Protein AF-Q3J731-F1 (afdb_monomer_lite)

Organism: Nitrosococcus oceani (strain ATCC 19707 / BCRC 17464 / JCM 30415 / NCIMB 11848 / C-107) (NCBI:txid323261)

Structure (mmCIF, N/CA/C/O backbone):
data_AF-Q3J731-F1
#
_entry.id   AF-Q3J731-F1
#
loop_
_atom_site.group_PDB
_atom_site.id
_atom_site.type_symbol
_atom_site.label_atom_id
_atom_site.label_alt_id
_atom_site.label_comp_id
_atom_site.label_asym_id
_atom_site.label_entity_id
_atom_site.label_seq_id
_atom_site.pdbx_PDB_ins_code
_atom_site.Cartn_x
_atom_site.Cartn_y
_atom_site.Cartn_z
_atom_site.occupancy
_atom_site.B_iso_or_equiv
_atom_site.auth_seq_id
_atom_site.auth_comp_id
_atom_site.auth_asym_id
_atom_site.auth_atom_id
_atom_site.pdbx_PDB_model_num
ATOM 1 N N . MET A 1 1 ? 30.375 -24.432 -53.463 1.00 51.44 1 MET A N 1
ATOM 2 C CA . MET A 1 1 ? 30.996 -23.115 -53.212 1.00 51.44 1 MET A CA 1
ATOM 3 C C . MET A 1 1 ? 29.870 -22.091 -53.081 1.00 51.44 1 MET A C 1
ATOM 5 O O . MET A 1 1 ? 29.315 -21.698 -54.084 1.00 51.44 1 MET A O 1
ATOM 9 N N . GLY A 1 2 ? 29.325 -21.724 -51.926 1.00 61.34 2 GLY A N 1
ATOM 10 C CA . GLY A 1 2 ? 29.687 -21.977 -50.536 1.00 61.34 2 GLY A CA 1
ATOM 11 C C . GLY A 1 2 ? 29.276 -20.769 -49.685 1.00 61.34 2 GLY A C 1
ATOM 12 O O . GLY A 1 2 ? 30.145 -20.020 -49.287 1.00 61.34 2 GLY A O 1
ATOM 13 N N . LYS A 1 3 ? 27.958 -20.597 -49.476 1.00 60.91 3 LYS A N 1
ATOM 14 C CA . LYS A 1 3 ? 27.265 -19.828 -48.415 1.00 60.91 3 LYS A CA 1
ATOM 15 C C . LYS A 1 3 ? 27.820 -18.444 -48.026 1.00 60.91 3 LYS A C 1
ATOM 17 O O . LYS A 1 3 ? 28.743 -18.376 -47.234 1.00 60.91 3 LYS A O 1
ATOM 22 N N . VAL A 1 4 ? 27.111 -17.369 -48.385 1.00 60.53 4 VAL A N 1
ATOM 23 C CA . VAL A 1 4 ? 27.102 -16.106 -47.606 1.00 60.53 4 VAL A CA 1
ATOM 24 C C . VAL A 1 4 ? 25.831 -15.284 -47.892 1.00 60.53 4 VAL A C 1
ATOM 26 O O . VAL A 1 4 ? 25.883 -14.162 -48.372 1.00 60.53 4 VAL A O 1
ATOM 29 N N . VAL A 1 5 ? 24.648 -15.841 -47.603 1.00 60.38 5 VAL A N 1
ATOM 30 C CA . VAL A 1 5 ? 23.385 -15.066 -47.545 1.00 60.38 5 VAL A CA 1
ATOM 31 C C . VAL A 1 5 ? 22.622 -15.426 -46.265 1.00 60.38 5 VAL A C 1
ATOM 33 O O . VAL A 1 5 ? 21.486 -15.875 -46.303 1.00 60.38 5 VAL A O 1
ATOM 36 N N . CYS A 1 6 ? 23.270 -15.308 -45.101 1.00 53.47 6 CYS A N 1
ATOM 37 C CA . CYS A 1 6 ? 22.627 -15.504 -43.788 1.00 53.47 6 CYS A CA 1
ATOM 38 C C . CYS A 1 6 ? 23.197 -14.572 -42.696 1.00 53.47 6 CYS A C 1
ATOM 40 O O . CYS A 1 6 ? 23.311 -14.985 -41.548 1.00 53.47 6 CYS A O 1
ATOM 42 N N . PHE A 1 7 ? 23.588 -13.327 -43.009 1.00 60.03 7 PHE A N 1
ATOM 43 C CA . PHE A 1 7 ? 24.184 -12.429 -41.995 1.00 60.03 7 PHE A CA 1
ATOM 44 C C . PHE A 1 7 ? 23.602 -11.005 -41.958 1.00 60.03 7 PHE A C 1
ATOM 46 O O . PHE A 1 7 ? 24.274 -10.047 -41.600 1.00 60.03 7 PHE A O 1
ATOM 53 N N . SER A 1 8 ? 22.332 -10.819 -42.324 1.00 57.53 8 SER A N 1
ATOM 54 C CA . SER A 1 8 ? 21.687 -9.494 -42.234 1.00 57.53 8 SER A CA 1
ATOM 55 C C . SER A 1 8 ? 20.256 -9.545 -41.703 1.00 57.53 8 SER A C 1
ATOM 57 O O . SER A 1 8 ? 19.366 -8.873 -42.205 1.00 57.53 8 SER A O 1
ATOM 59 N N . TYR A 1 9 ? 20.031 -10.328 -40.644 1.00 52.94 9 TYR A N 1
ATOM 60 C CA . TYR A 1 9 ? 18.780 -10.285 -39.869 1.00 52.94 9 TYR A CA 1
ATOM 61 C C . TYR A 1 9 ? 19.017 -10.308 -38.347 1.00 52.94 9 TYR A C 1
ATOM 63 O O . TYR A 1 9 ? 18.174 -10.763 -37.583 1.00 52.94 9 TYR A O 1
ATOM 71 N N . THR A 1 10 ? 20.191 -9.874 -37.870 1.00 59.09 10 THR A N 1
ATOM 72 C CA . THR A 1 10 ? 20.515 -9.913 -36.423 1.00 59.09 10 THR A CA 1
ATOM 73 C C . THR A 1 10 ? 21.074 -8.598 -35.865 1.00 59.09 10 THR A C 1
ATOM 75 O O . THR A 1 10 ? 21.371 -8.528 -34.673 1.00 59.09 10 THR A O 1
ATOM 78 N N . SER A 1 11 ? 21.226 -7.554 -36.689 1.00 57.22 11 SER A N 1
ATOM 79 C CA . SER A 1 11 ? 21.772 -6.261 -36.236 1.00 57.22 11 SER A CA 1
ATOM 80 C C . SER A 1 11 ? 20.693 -5.275 -35.759 1.00 57.22 11 SER A C 1
ATOM 82 O O . SER A 1 11 ? 20.964 -4.442 -34.907 1.00 57.22 11 SER A O 1
ATOM 84 N N . ARG A 1 12 ? 19.446 -5.420 -36.229 1.00 61.81 12 ARG A N 1
ATOM 85 C CA . ARG A 1 12 ? 1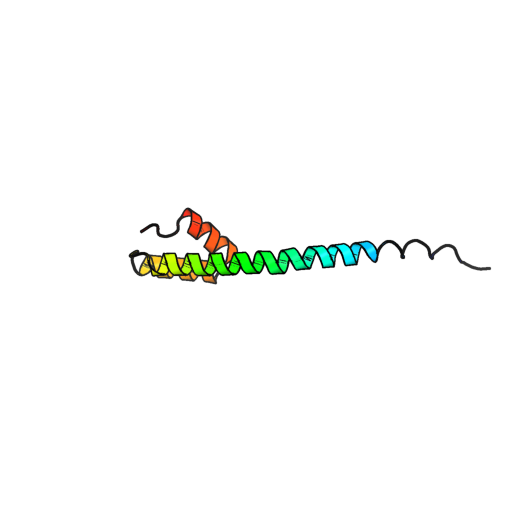8.278 -4.600 -35.844 1.00 61.81 12 ARG A CA 1
ATOM 86 C C . ARG A 1 12 ? 17.416 -5.293 -34.778 1.00 61.81 12 ARG A C 1
ATOM 88 O O . ARG A 1 12 ? 16.226 -5.525 -34.970 1.00 61.81 12 ARG A O 1
ATOM 95 N N . ARG A 1 13 ? 18.071 -5.807 -33.742 1.00 66.81 13 ARG A N 1
ATOM 96 C CA . ARG A 1 13 ? 17.387 -6.367 -32.564 1.00 66.81 13 ARG A CA 1
ATOM 97 C C . ARG A 1 13 ? 17.974 -5.791 -31.274 1.00 66.81 13 ARG A C 1
ATOM 99 O O . ARG A 1 13 ? 17.219 -5.496 -30.365 1.00 66.81 13 ARG A O 1
ATOM 106 N N . LYS A 1 14 ? 19.283 -5.494 -31.252 1.00 58.09 14 LYS A N 1
ATOM 107 C CA . LYS A 1 14 ? 19.985 -4.889 -30.100 1.00 58.09 14 LYS A CA 1
ATOM 108 C C . LYS A 1 14 ? 19.511 -3.475 -29.731 1.00 58.09 14 LYS A C 1
ATOM 110 O O . LYS A 1 14 ? 19.739 -2.997 -28.620 1.00 58.09 14 LYS A O 1
ATOM 115 N N . ASP A 1 15 ? 18.854 -2.800 -30.662 1.00 62.34 15 ASP A N 1
ATOM 116 C CA . ASP A 1 15 ? 18.193 -1.515 -30.459 1.00 62.34 15 ASP A CA 1
ATOM 117 C C . ASP A 1 15 ? 16.887 -1.651 -29.662 1.00 62.34 15 ASP A C 1
ATOM 119 O O . ASP A 1 15 ? 16.583 -0.796 -28.839 1.00 62.34 15 ASP A O 1
ATOM 123 N N . MET A 1 16 ? 16.144 -2.749 -29.814 1.00 59.69 16 MET A N 1
ATOM 124 C CA . MET A 1 16 ? 14.899 -2.957 -29.064 1.00 59.69 16 MET A CA 1
ATOM 125 C C . MET A 1 16 ? 15.172 -3.277 -27.582 1.00 59.69 16 MET A C 1
ATOM 127 O O . MET A 1 16 ? 14.442 -2.817 -26.703 1.00 59.69 16 MET A O 1
ATOM 131 N N . ASP A 1 17 ? 16.263 -3.993 -27.294 1.00 67.69 17 ASP A N 1
ATOM 132 C CA . ASP A 1 17 ? 16.664 -4.427 -25.945 1.00 67.69 17 ASP A CA 1
ATOM 133 C C . ASP A 1 17 ? 17.085 -3.244 -25.038 1.00 67.69 17 ASP A C 1
ATOM 135 O O . ASP A 1 17 ? 16.829 -3.218 -23.827 1.00 67.69 17 ASP A O 1
ATOM 139 N N . SER A 1 18 ? 17.724 -2.231 -25.634 1.00 64.69 18 SER A N 1
ATOM 140 C CA . SER A 1 18 ? 18.215 -1.023 -24.952 1.00 64.69 18 SER A CA 1
ATOM 141 C C . SER A 1 18 ? 17.105 -0.004 -24.681 1.00 64.69 18 SER A C 1
ATOM 143 O O . SER A 1 18 ? 17.114 0.655 -23.635 1.00 64.69 18 SER A O 1
ATOM 145 N N . LEU A 1 19 ? 16.102 0.061 -25.562 1.00 63.34 19 LEU A N 1
ATOM 146 C CA . LEU A 1 19 ? 14.870 0.813 -25.327 1.00 63.34 19 LEU A CA 1
ATOM 147 C C . LEU A 1 19 ? 14.076 0.210 -24.165 1.00 63.34 19 LEU A C 1
ATOM 149 O O . LEU A 1 19 ? 13.675 0.956 -23.276 1.00 63.34 19 LEU A O 1
ATOM 153 N N . PHE A 1 20 ? 13.928 -1.121 -24.114 1.00 67.19 20 PHE A N 1
ATOM 154 C CA . PHE A 1 20 ? 13.212 -1.805 -23.027 1.00 67.19 20 PHE A CA 1
ATOM 155 C C . PHE A 1 20 ? 13.896 -1.624 -21.659 1.00 67.19 20 PHE A C 1
ATOM 157 O O . PHE A 1 20 ? 13.226 -1.421 -20.647 1.00 67.19 20 PHE A O 1
ATOM 164 N N . SER A 1 21 ? 15.232 -1.620 -21.633 1.00 69.31 21 SER A N 1
ATOM 165 C CA . SER A 1 21 ? 16.016 -1.371 -20.415 1.00 69.31 21 SER A CA 1
ATOM 166 C C . SER A 1 21 ? 15.966 0.100 -19.968 1.00 69.31 21 SER A C 1
ATOM 168 O O . SER A 1 21 ? 15.878 0.374 -18.773 1.00 69.31 21 SER A O 1
ATOM 170 N N . SER A 1 22 ? 15.955 1.060 -20.904 1.00 64.94 22 SER A N 1
ATOM 171 C CA . SER A 1 22 ? 15.781 2.489 -20.577 1.00 64.94 22 SER A CA 1
ATOM 172 C C . SER A 1 22 ? 14.377 2.818 -20.073 1.00 64.94 22 SER A C 1
ATOM 174 O O . SER A 1 22 ? 14.244 3.577 -19.113 1.00 64.94 22 SER A O 1
ATOM 176 N N . VAL A 1 23 ? 13.328 2.233 -20.664 1.00 66.75 23 VAL A N 1
ATOM 177 C CA . VAL A 1 23 ? 11.961 2.415 -20.149 1.00 66.75 23 VAL A CA 1
ATOM 178 C C . VAL A 1 23 ? 11.748 1.652 -18.839 1.00 66.75 23 VAL A C 1
ATOM 180 O O . VAL A 1 23 ? 11.038 2.142 -17.976 1.00 66.75 23 VAL A O 1
ATOM 183 N N . GLY A 1 24 ? 12.402 0.510 -18.605 1.00 67.25 24 GLY A N 1
ATOM 184 C CA . GLY A 1 24 ? 12.237 -0.256 -17.360 1.00 67.25 24 GLY A CA 1
ATOM 185 C C . GLY A 1 24 ? 12.718 0.472 -16.095 1.00 67.25 24 GLY A C 1
ATOM 186 O O . GLY A 1 24 ? 12.089 0.382 -15.039 1.00 67.25 24 GLY A O 1
ATOM 187 N N . ASN A 1 25 ? 13.798 1.250 -16.198 1.00 68.31 25 ASN A N 1
ATOM 188 C CA . ASN A 1 25 ? 14.462 1.842 -15.032 1.00 68.31 25 ASN A CA 1
ATOM 189 C C . ASN A 1 25 ? 13.713 3.042 -14.430 1.00 68.31 25 ASN A C 1
ATOM 191 O O . ASN A 1 25 ? 13.668 3.198 -13.208 1.00 68.31 25 ASN A O 1
ATOM 195 N N . VAL A 1 26 ? 13.090 3.879 -15.265 1.00 66.38 26 VAL A N 1
ATOM 196 C CA . VAL A 1 26 ? 12.348 5.063 -14.790 1.00 66.38 26 VAL A CA 1
ATOM 197 C C . VAL A 1 26 ? 11.047 4.649 -14.104 1.00 66.38 26 VAL A C 1
ATOM 199 O O . VAL A 1 26 ? 10.671 5.217 -13.077 1.00 66.38 26 VAL A O 1
ATOM 202 N N . PHE A 1 27 ? 10.394 3.609 -14.625 1.00 64.12 27 PHE A N 1
ATOM 203 C CA . PHE A 1 27 ? 9.177 3.068 -14.036 1.00 64.12 27 PHE A CA 1
ATOM 204 C C . PHE A 1 27 ? 9.490 2.370 -12.708 1.00 64.12 27 PHE A C 1
ATOM 206 O O . PHE A 1 27 ? 8.800 2.627 -11.731 1.00 64.12 27 PHE A O 1
ATOM 213 N N . GLY A 1 28 ? 10.570 1.589 -12.607 1.00 74.12 28 GLY A N 1
ATOM 214 C CA . GLY A 1 28 ? 10.953 0.936 -11.349 1.00 74.12 28 GLY A CA 1
ATOM 215 C C . GLY A 1 28 ? 11.316 1.909 -10.217 1.00 74.12 28 GLY A C 1
ATOM 216 O O . GLY A 1 28 ? 10.824 1.763 -9.099 1.00 74.12 28 GLY A O 1
ATOM 217 N N . GLY A 1 29 ? 12.141 2.925 -10.494 1.00 74.94 29 GLY A N 1
ATOM 218 C CA . GLY A 1 29 ? 12.623 3.851 -9.461 1.00 74.94 29 GLY A CA 1
ATOM 219 C C . GLY A 1 29 ? 11.564 4.846 -8.979 1.00 74.94 29 GLY A C 1
ATOM 220 O O . GLY A 1 29 ? 11.374 5.026 -7.774 1.00 74.94 29 GLY A O 1
ATOM 221 N N . LEU A 1 30 ? 10.837 5.472 -9.911 1.00 76.75 30 LEU A N 1
ATOM 222 C CA . LEU A 1 30 ? 9.874 6.520 -9.571 1.00 76.75 30 LEU A CA 1
ATOM 223 C C . LEU A 1 30 ? 8.575 5.943 -8.983 1.00 76.75 30 LEU A C 1
ATOM 225 O O . LEU A 1 30 ? 8.045 6.502 -8.021 1.00 76.75 30 LEU A O 1
ATOM 229 N N . LEU A 1 31 ? 8.098 4.792 -9.486 1.00 78.12 31 LEU A N 1
ATOM 230 C CA . LEU A 1 31 ? 6.954 4.099 -8.878 1.00 78.12 31 LEU A CA 1
ATOM 231 C C . LEU A 1 31 ? 7.298 3.590 -7.478 1.00 78.12 31 LEU A C 1
ATOM 233 O O . LEU A 1 31 ? 6.474 3.726 -6.578 1.00 78.12 31 LEU A O 1
ATOM 237 N N . SER A 1 32 ? 8.510 3.068 -7.257 1.00 81.19 32 SER A N 1
ATOM 238 C CA . SER A 1 32 ? 8.925 2.614 -5.924 1.00 81.19 32 SER A CA 1
ATOM 239 C C . SER A 1 32 ? 9.006 3.764 -4.916 1.00 81.19 32 SER A C 1
ATOM 241 O O . SER A 1 32 ? 8.677 3.565 -3.747 1.00 81.19 32 SER A O 1
ATOM 243 N N . LEU A 1 33 ? 9.407 4.967 -5.342 1.00 85.81 33 LEU A N 1
ATOM 244 C CA . LEU A 1 33 ? 9.469 6.136 -4.462 1.00 85.81 33 LEU A CA 1
ATOM 245 C C . LEU A 1 33 ? 8.068 6.599 -4.031 1.00 85.81 33 LEU A C 1
ATOM 247 O O . LEU A 1 33 ? 7.836 6.837 -2.845 1.00 85.81 33 LEU A O 1
ATOM 251 N N . ILE A 1 34 ? 7.116 6.656 -4.972 1.00 86.31 34 ILE A N 1
ATOM 252 C CA . ILE A 1 34 ? 5.709 6.964 -4.669 1.00 86.31 34 ILE A CA 1
ATOM 253 C C . ILE A 1 34 ? 5.100 5.890 -3.758 1.00 86.31 34 ILE A C 1
ATOM 255 O O . ILE A 1 34 ? 4.401 6.207 -2.795 1.00 86.31 34 ILE A O 1
ATOM 259 N N . TRP A 1 35 ? 5.411 4.620 -4.025 1.00 83.06 35 TRP A N 1
ATOM 260 C CA . TRP A 1 35 ? 4.895 3.478 -3.279 1.00 83.06 35 TRP A CA 1
ATOM 261 C C . TRP A 1 35 ? 5.290 3.539 -1.802 1.00 83.06 35 TRP A C 1
ATOM 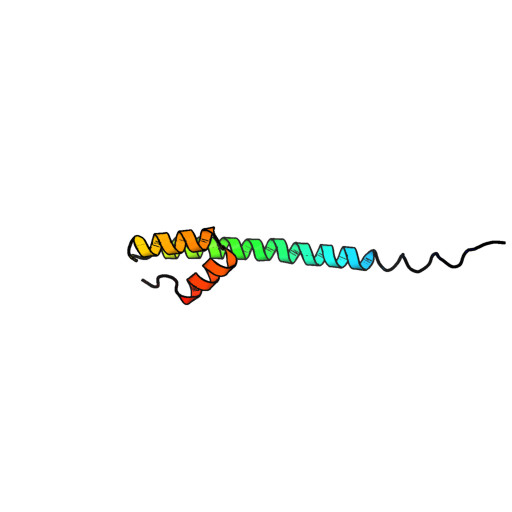263 O O . TRP A 1 35 ? 4.456 3.347 -0.917 1.00 83.06 35 TRP A O 1
ATOM 273 N N . LEU A 1 36 ? 6.551 3.878 -1.532 1.00 84.38 36 LEU A N 1
ATOM 274 C CA . LEU A 1 36 ? 7.099 3.971 -0.181 1.00 84.38 36 LEU A CA 1
ATOM 275 C C . LEU A 1 36 ? 6.383 5.055 0.643 1.00 84.38 36 LEU A C 1
ATOM 277 O O . LEU A 1 36 ? 5.999 4.810 1.787 1.00 84.38 36 LEU A O 1
ATOM 281 N N . ILE A 1 37 ? 6.115 6.218 0.038 1.00 88.25 37 ILE A N 1
ATOM 282 C CA . ILE A 1 37 ? 5.381 7.318 0.685 1.00 88.25 37 ILE A CA 1
ATOM 283 C C . ILE A 1 37 ? 3.957 6.882 1.052 1.00 88.25 37 ILE A C 1
ATOM 285 O O . ILE A 1 37 ? 3.499 7.129 2.171 1.00 88.25 37 ILE A O 1
ATOM 289 N N . ILE A 1 38 ? 3.259 6.211 0.133 1.00 85.12 38 ILE A N 1
ATOM 290 C CA . ILE A 1 38 ? 1.874 5.780 0.346 1.00 85.12 38 ILE A CA 1
ATOM 291 C C . ILE A 1 38 ? 1.791 4.719 1.458 1.00 85.12 38 ILE A C 1
ATOM 293 O O . ILE A 1 38 ? 0.903 4.800 2.310 1.00 85.12 38 ILE A O 1
ATOM 297 N N . VAL A 1 39 ? 2.726 3.761 1.500 1.00 81.12 39 VAL A N 1
ATOM 298 C CA . VAL A 1 39 ? 2.792 2.735 2.561 1.00 81.12 39 VAL A CA 1
ATOM 299 C C . VAL A 1 39 ? 2.972 3.385 3.934 1.00 81.12 39 VAL A C 1
ATOM 301 O O . VAL A 1 39 ? 2.226 3.078 4.867 1.00 81.12 39 VAL A O 1
ATOM 304 N N . VAL A 1 40 ? 3.920 4.318 4.063 1.00 84.50 40 VAL A N 1
ATOM 305 C CA . VAL A 1 40 ? 4.165 5.032 5.328 1.00 84.50 40 VAL A CA 1
ATOM 306 C C . VAL A 1 40 ? 2.932 5.832 5.746 1.00 84.50 40 VAL A C 1
ATOM 308 O O . VAL A 1 40 ? 2.524 5.779 6.908 1.00 84.50 40 VAL A O 1
ATOM 311 N N . TRP A 1 41 ? 2.293 6.532 4.808 1.00 85.00 41 TRP A N 1
ATOM 312 C CA . TRP A 1 41 ? 1.084 7.305 5.086 1.00 85.00 41 TRP A CA 1
ATOM 313 C C . TRP A 1 41 ? -0.073 6.434 5.592 1.00 85.00 41 TRP A C 1
ATOM 315 O O . TRP A 1 41 ? -0.727 6.794 6.576 1.00 85.00 41 TRP A O 1
ATOM 325 N N . ALA A 1 42 ? -0.292 5.271 4.970 1.00 80.19 42 ALA A N 1
ATOM 326 C CA . ALA A 1 42 ? -1.303 4.310 5.399 1.00 80.19 42 ALA A CA 1
ATOM 327 C C . ALA A 1 42 ? -1.050 3.828 6.835 1.00 80.19 42 ALA A C 1
ATOM 329 O O . ALA A 1 42 ? -1.961 3.848 7.665 1.00 80.19 42 ALA A O 1
ATOM 330 N N . ILE A 1 43 ? 0.199 3.485 7.163 1.00 76.44 43 ILE A N 1
ATOM 331 C CA . ILE A 1 43 ? 0.589 3.056 8.513 1.00 76.44 43 ILE A CA 1
ATOM 332 C C . ILE A 1 43 ? 0.357 4.176 9.532 1.00 76.44 43 ILE A C 1
ATOM 334 O O . ILE A 1 43 ? -0.254 3.932 10.572 1.00 76.44 43 ILE A O 1
ATOM 338 N N . VAL A 1 44 ? 0.779 5.410 9.235 1.00 81.38 44 VAL A N 1
ATOM 339 C CA . VAL A 1 44 ? 0.577 6.567 10.126 1.00 81.38 44 VAL A CA 1
ATOM 340 C C . VAL A 1 44 ? -0.911 6.816 10.371 1.00 81.38 44 VAL A C 1
ATOM 342 O O . VAL A 1 44 ? -1.319 7.038 11.512 1.00 81.38 44 VAL A O 1
ATOM 345 N N . LYS A 1 45 ? -1.747 6.729 9.332 1.00 75.56 45 LYS A N 1
ATOM 346 C CA . LYS A 1 45 ? -3.205 6.846 9.465 1.00 75.56 45 LYS A CA 1
ATOM 347 C C . LYS A 1 45 ? -3.812 5.727 10.319 1.00 75.56 45 LYS A C 1
ATOM 349 O O . LYS A 1 45 ? -4.633 6.026 11.183 1.00 75.56 45 LYS A O 1
ATOM 354 N N . VAL A 1 46 ? -3.425 4.465 10.106 1.00 74.00 46 VAL A N 1
ATOM 355 C CA . VAL A 1 46 ? -3.898 3.323 10.917 1.00 74.00 46 VAL A CA 1
ATOM 356 C C . VAL A 1 46 ? -3.460 3.483 12.370 1.00 74.00 46 VAL A C 1
ATOM 358 O O . VAL A 1 46 ? -4.266 3.286 13.275 1.00 74.00 46 VAL A O 1
ATOM 361 N N . ALA A 1 47 ? -2.212 3.891 12.604 1.00 68.12 47 ALA A N 1
ATOM 362 C CA . ALA A 1 47 ? -1.652 4.094 13.935 1.00 68.12 47 ALA A CA 1
ATOM 363 C C . ALA A 1 47 ? -2.332 5.250 14.688 1.00 68.12 47 ALA A C 1
ATOM 365 O O . ALA A 1 47 ? -2.623 5.114 15.880 1.00 68.12 47 ALA A O 1
ATOM 366 N N . LYS A 1 48 ? -2.622 6.359 13.995 1.00 63.09 48 LYS A N 1
ATOM 367 C CA . LYS A 1 48 ? -3.238 7.567 14.565 1.00 63.09 48 LYS A CA 1
ATOM 368 C C . LYS A 1 48 ? -4.760 7.463 14.716 1.00 63.09 48 LYS A C 1
ATOM 370 O O . LYS A 1 48 ? -5.329 8.211 15.507 1.00 63.09 48 LYS A O 1
ATOM 375 N N . SER A 1 49 ? -5.423 6.552 14.002 1.00 56.00 49 SER A N 1
ATOM 376 C CA . SER A 1 49 ? -6.854 6.310 14.192 1.00 56.00 49 SER A CA 1
ATOM 377 C C . SER A 1 49 ? -7.109 5.653 15.555 1.00 56.00 49 SER A C 1
ATOM 379 O O . SER A 1 49 ? -6.466 4.662 15.916 1.00 56.00 49 SER A O 1
ATOM 381 N N . GLY A 1 50 ? -8.072 6.197 16.306 1.00 57.25 50 GLY A N 1
AT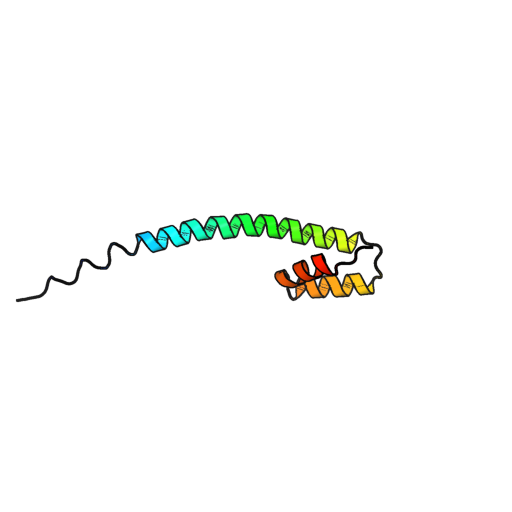OM 382 C CA . GLY A 1 50 ? -8.592 5.637 17.561 1.00 57.25 50 GLY A CA 1
ATOM 383 C C . GLY A 1 50 ? -9.449 4.380 17.366 1.00 57.25 50 GLY A C 1
ATOM 384 O O . GLY A 1 50 ? -10.236 4.029 18.238 1.00 57.25 50 GLY A O 1
ATOM 385 N N . ALA A 1 51 ? -9.337 3.716 16.212 1.00 59.22 51 ALA A N 1
ATOM 386 C CA . ALA A 1 51 ? -10.008 2.458 15.942 1.00 59.22 51 ALA A CA 1
ATOM 387 C C . ALA A 1 51 ? -9.489 1.362 16.884 1.00 59.22 51 ALA A C 1
ATOM 389 O O . ALA A 1 51 ? -8.285 1.257 17.138 1.00 59.22 51 ALA A O 1
ATOM 390 N N . SER A 1 52 ? -10.430 0.556 17.386 1.00 61.47 52 SER A N 1
ATOM 391 C CA . SER A 1 52 ? -10.205 -0.556 18.314 1.00 61.47 52 SER A CA 1
ATOM 392 C C . SER A 1 52 ? -8.963 -1.378 17.952 1.00 61.47 52 SER A C 1
ATOM 394 O O . SER A 1 52 ? -8.702 -1.643 16.776 1.00 61.47 52 SER A O 1
ATOM 396 N N . THR A 1 53 ? -8.210 -1.814 18.966 1.00 68.62 53 THR A N 1
ATOM 397 C CA . THR A 1 53 ? -6.958 -2.582 18.839 1.00 68.62 53 THR A CA 1
ATOM 398 C C . THR A 1 53 ? -7.074 -3.746 17.847 1.00 68.62 53 THR A C 1
ATOM 400 O O . THR A 1 53 ? -6.143 -3.999 17.084 1.00 68.62 53 THR A O 1
ATOM 403 N N . LEU A 1 54 ? -8.242 -4.395 17.780 1.00 71.88 54 LEU A N 1
ATOM 404 C CA . LEU A 1 54 ? -8.521 -5.497 16.854 1.00 71.88 54 LEU A CA 1
ATOM 405 C C . LEU A 1 54 ? -8.471 -5.072 15.373 1.00 71.88 54 LEU A C 1
ATOM 407 O O . LEU A 1 54 ? -7.917 -5.783 14.539 1.00 71.88 54 LEU A O 1
ATOM 411 N N . ALA A 1 55 ? -9.008 -3.892 15.046 1.00 75.88 55 ALA A N 1
ATOM 412 C CA . ALA A 1 55 ? -9.015 -3.371 13.682 1.00 75.88 55 ALA A CA 1
ATOM 413 C C . ALA A 1 55 ? -7.592 -3.030 13.215 1.00 75.88 55 ALA A C 1
ATOM 415 O O . ALA A 1 55 ? -7.221 -3.358 12.090 1.00 75.88 5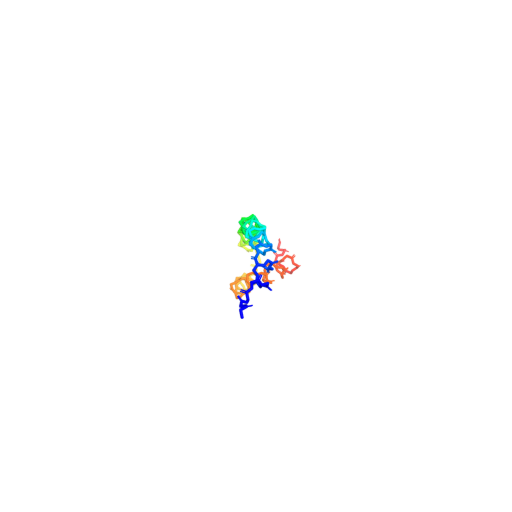5 ALA A O 1
ATOM 416 N N . LYS A 1 56 ? -6.761 -2.445 14.089 1.00 74.50 56 LYS A N 1
ATOM 417 C CA . LYS A 1 56 ? -5.340 -2.174 13.796 1.00 74.50 56 LYS A CA 1
ATOM 418 C C . LYS A 1 56 ? -4.578 -3.445 13.425 1.00 74.50 56 LYS A C 1
ATOM 420 O O . LYS A 1 56 ? -3.855 -3.452 12.432 1.00 74.50 56 LYS A O 1
ATOM 425 N N . ILE A 1 57 ? -4.761 -4.512 14.202 1.00 80.19 57 ILE A N 1
ATOM 426 C CA . ILE A 1 57 ? -4.056 -5.786 14.006 1.00 80.19 57 ILE A CA 1
ATOM 427 C C . ILE A 1 57 ? -4.440 -6.422 12.663 1.00 80.19 57 ILE A C 1
ATOM 429 O O . ILE A 1 57 ? -3.560 -6.831 11.909 1.00 80.19 57 ILE A O 1
ATOM 433 N N . ILE A 1 58 ? -5.732 -6.435 12.320 1.00 82.06 58 ILE A N 1
ATOM 434 C CA . ILE A 1 58 ? -6.221 -6.973 11.040 1.00 82.06 58 ILE A CA 1
ATOM 435 C C . ILE A 1 58 ? -5.631 -6.198 9.851 1.00 82.06 58 ILE A C 1
ATOM 437 O O . ILE A 1 58 ? -5.169 -6.808 8.887 1.00 82.06 58 ILE A O 1
ATOM 441 N N . TRP A 1 59 ? -5.576 -4.864 9.937 1.00 81.00 59 TRP A N 1
ATOM 442 C CA . TRP A 1 59 ? -4.999 -4.024 8.881 1.00 81.00 59 TRP A CA 1
ATOM 443 C C . TRP A 1 59 ? -3.492 -4.225 8.704 1.00 81.00 59 TRP A C 1
ATOM 445 O O . TRP A 1 59 ? -3.009 -4.255 7.573 1.00 81.00 59 TRP A O 1
ATOM 455 N N . ILE A 1 60 ? -2.754 -4.407 9.799 1.00 78.88 60 ILE A N 1
ATOM 456 C CA . ILE A 1 60 ? -1.310 -4.674 9.761 1.00 78.88 60 ILE A CA 1
ATOM 457 C C . ILE A 1 60 ? -1.020 -6.026 9.099 1.00 78.88 60 ILE A C 1
ATOM 459 O O . ILE A 1 60 ? -0.149 -6.105 8.232 1.00 78.88 60 ILE A O 1
ATOM 463 N N . ILE A 1 61 ? -1.770 -7.074 9.454 1.00 85.38 61 ILE A N 1
ATOM 464 C CA . ILE A 1 61 ? -1.605 -8.410 8.860 1.00 85.38 61 ILE A CA 1
ATOM 465 C C . ILE A 1 61 ? -1.923 -8.376 7.357 1.00 85.38 61 ILE A C 1
ATOM 467 O O . ILE A 1 61 ? -1.167 -8.930 6.557 1.00 85.38 61 ILE A O 1
ATOM 471 N N . ALA A 1 62 ? -2.993 -7.679 6.957 1.00 83.94 62 ALA A N 1
ATOM 472 C CA . ALA A 1 62 ? -3.370 -7.530 5.551 1.00 83.94 62 ALA A CA 1
ATOM 473 C C . ALA A 1 62 ? -2.299 -6.794 4.719 1.00 83.94 62 ALA A C 1
ATOM 475 O O . ALA A 1 62 ? -1.997 -7.216 3.603 1.00 83.94 62 ALA A O 1
ATOM 476 N N . LEU A 1 63 ? -1.690 -5.733 5.267 1.00 83.56 63 LEU A N 1
ATOM 477 C CA . LEU A 1 63 ? -0.600 -4.988 4.617 1.00 83.56 63 LEU A CA 1
ATOM 478 C C . LEU A 1 63 ? 0.691 -5.815 4.479 1.00 83.56 63 LEU A C 1
ATOM 480 O O . LEU A 1 63 ? 1.392 -5.665 3.481 1.00 83.56 63 LEU A O 1
ATOM 484 N N . ILE A 1 64 ? 1.001 -6.682 5.452 1.00 79.00 64 ILE A N 1
ATOM 485 C CA . ILE A 1 64 ? 2.193 -7.550 5.433 1.00 79.00 64 ILE A CA 1
ATOM 486 C C . ILE A 1 64 ? 2.057 -8.694 4.426 1.00 79.00 64 ILE A C 1
ATOM 488 O O . ILE A 1 64 ? 3.001 -8.962 3.686 1.00 79.00 64 ILE A O 1
ATOM 492 N N . ILE A 1 65 ? 0.905 -9.372 4.393 1.00 84.81 65 ILE A N 1
ATOM 493 C CA . ILE A 1 65 ? 0.695 -10.503 3.476 1.00 84.81 65 ILE A CA 1
ATOM 494 C C . ILE A 1 65 ? 0.615 -10.022 2.033 1.00 84.81 65 ILE A C 1
ATOM 496 O O . ILE A 1 65 ? 1.129 -10.682 1.130 1.00 84.81 65 ILE A O 1
ATOM 500 N N . PHE A 1 66 ? -0.045 -8.888 1.804 1.00 83.56 66 PHE A N 1
ATOM 501 C CA . PHE A 1 66 ? -0.255 -8.396 0.457 1.00 83.56 66 PHE A CA 1
ATOM 502 C C . PHE A 1 66 ? -0.082 -6.876 0.406 1.00 83.56 66 PHE A C 1
ATOM 504 O O . PHE A 1 66 ? -1.061 -6.144 0.528 1.00 83.56 66 PHE A O 1
ATOM 511 N N . PRO A 1 67 ? 1.140 -6.363 0.182 1.00 72.25 67 PRO A N 1
ATOM 512 C CA . PRO A 1 67 ? 1.397 -4.927 0.261 1.00 72.25 67 PRO A CA 1
ATOM 513 C C . PRO A 1 67 ? 0.614 -4.136 -0.791 1.00 72.25 67 PRO A C 1
ATOM 515 O O . PRO A 1 67 ? 0.102 -3.066 -0.491 1.00 72.25 67 PRO A O 1
ATOM 518 N N . LEU A 1 68 ? 0.456 -4.672 -2.007 1.00 81.06 68 LEU A N 1
ATOM 519 C CA . LEU A 1 68 ? -0.275 -4.006 -3.093 1.00 81.06 68 LEU A CA 1
ATOM 520 C C . LEU A 1 68 ? -1.786 -3.926 -2.827 1.00 81.06 68 LEU A C 1
ATOM 522 O O . LEU A 1 68 ? -2.375 -2.849 -2.790 1.00 81.06 68 LEU A O 1
ATOM 526 N N . ILE A 1 69 ? -2.410 -5.078 -2.604 1.00 80.19 69 ILE A N 1
ATOM 527 C CA . ILE A 1 69 ? -3.857 -5.225 -2.404 1.00 80.19 69 ILE A CA 1
ATOM 528 C C . ILE A 1 69 ? -4.285 -4.756 -1.016 1.00 80.19 69 ILE A C 1
ATOM 530 O O . ILE A 1 69 ? -5.337 -4.140 -0.896 1.00 80.19 69 ILE A O 1
ATOM 534 N N . GLY A 1 70 ? -3.478 -4.978 0.020 1.00 81.69 70 GLY A N 1
ATOM 535 C CA . GLY A 1 70 ? -3.741 -4.493 1.375 1.00 81.69 70 GL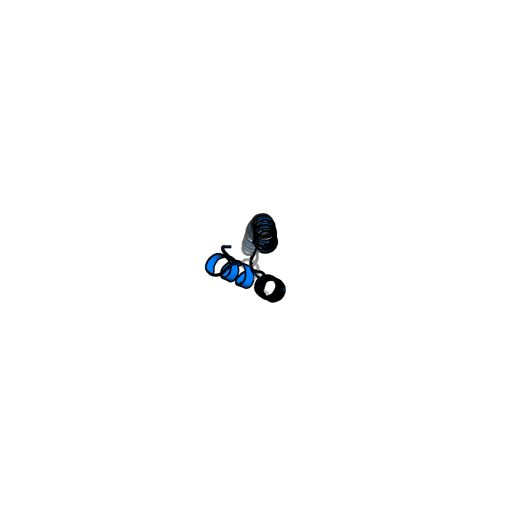Y A CA 1
ATOM 536 C C . GLY A 1 70 ? -3.824 -2.970 1.429 1.00 81.69 70 GLY A C 1
ATOM 537 O O . GLY A 1 70 ? -4.685 -2.425 2.116 1.00 81.69 70 GLY A O 1
ATOM 538 N N . LEU A 1 71 ? -3.008 -2.276 0.632 1.00 81.06 71 LEU A N 1
ATOM 539 C CA . LEU A 1 71 ? -3.029 -0.819 0.530 1.00 81.06 71 LEU A CA 1
ATOM 540 C C . LEU A 1 71 ? -4.268 -0.314 -0.232 1.00 81.06 71 LEU A C 1
ATOM 542 O O . LEU A 1 71 ? -4.915 0.640 0.200 1.00 81.06 71 LEU A O 1
ATOM 546 N N . ILE A 1 72 ? -4.654 -0.994 -1.316 1.00 81.75 72 ILE A N 1
ATOM 547 C CA . ILE A 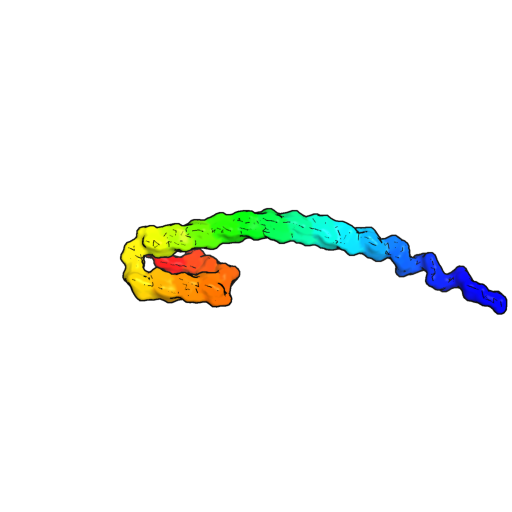1 72 ? -5.884 -0.696 -2.074 1.00 81.75 72 ILE A CA 1
ATOM 548 C C . ILE A 1 72 ? -7.135 -0.952 -1.219 1.00 81.75 72 ILE A C 1
ATOM 550 O O . ILE A 1 72 ? -8.030 -0.109 -1.151 1.00 81.75 72 ILE A O 1
ATOM 554 N N . ALA A 1 73 ? -7.183 -2.083 -0.512 1.00 81.88 73 ALA A N 1
ATOM 555 C CA . ALA A 1 73 ? -8.253 -2.409 0.423 1.00 81.88 73 ALA A CA 1
ATOM 556 C C . ALA A 1 73 ? -8.334 -1.372 1.551 1.00 81.88 73 ALA A C 1
ATOM 558 O O . ALA A 1 73 ? -9.432 -0.965 1.929 1.00 81.88 73 ALA A O 1
ATOM 559 N N . TRP A 1 74 ? -7.189 -0.892 2.044 1.00 79.75 74 TRP A N 1
ATOM 560 C CA . TRP A 1 74 ? -7.115 0.151 3.066 1.00 79.75 74 TRP A CA 1
ATOM 561 C C . TRP A 1 74 ? -7.619 1.509 2.569 1.00 79.75 74 TRP A C 1
ATOM 563 O O . TRP A 1 74 ? -8.289 2.226 3.308 1.00 79.75 74 TRP A O 1
ATOM 573 N N . LEU A 1 75 ? -7.407 1.870 1.306 1.00 79.25 75 LEU A N 1
ATOM 574 C CA . LEU A 1 75 ? -8.006 3.094 0.763 1.00 79.25 75 LEU A CA 1
ATOM 575 C C . LEU A 1 75 ? -9.547 3.031 0.754 1.00 79.25 75 LEU A C 1
ATOM 577 O O . LEU A 1 75 ? -10.216 4.015 1.090 1.00 79.25 75 LEU A O 1
ATOM 581 N N . LEU A 1 76 ? -10.119 1.865 0.440 1.00 76.19 76 LEU A N 1
ATOM 582 C CA . LEU A 1 76 ? -11.571 1.664 0.378 1.00 76.19 76 LEU A CA 1
ATOM 583 C C . LEU A 1 76 ? -12.204 1.520 1.773 1.00 76.19 76 LEU A C 1
ATOM 585 O O . LEU A 1 76 ? -13.101 2.287 2.134 1.00 76.19 76 LEU A O 1
ATOM 589 N N . PHE A 1 77 ? -11.689 0.597 2.583 1.00 72.25 77 PHE A N 1
ATOM 590 C CA . PHE A 1 77 ? -12.270 0.168 3.862 1.00 72.25 77 PHE A CA 1
ATOM 591 C C . PHE A 1 77 ? -11.417 0.514 5.083 1.00 72.25 77 PHE A C 1
ATOM 593 O O . PHE A 1 77 ? -11.774 0.147 6.203 1.00 72.25 77 PHE A O 1
ATOM 600 N N . GLY A 1 78 ? -10.290 1.201 4.892 1.00 69.44 78 GLY A N 1
ATOM 601 C CA . GLY A 1 78 ? -9.393 1.578 5.977 1.00 69.44 78 GLY A CA 1
ATOM 602 C C . GLY A 1 78 ? -10.139 2.319 7.078 1.00 69.44 78 GLY A C 1
ATOM 603 O O . GLY A 1 78 ? -11.107 3.027 6.777 1.00 69.44 78 GLY A O 1
ATOM 604 N N . PRO A 1 79 ? -9.706 2.165 8.342 1.00 63.09 79 PRO A N 1
ATOM 605 C CA . PRO A 1 79 ? -10.401 2.717 9.485 1.00 63.09 79 PRO A CA 1
ATOM 606 C C . PRO A 1 79 ? -10.370 4.243 9.380 1.00 63.09 79 PRO A C 1
ATOM 608 O O . PRO A 1 79 ? -9.390 4.906 9.721 1.00 63.09 79 PRO A O 1
ATOM 611 N N . LYS A 1 80 ? -11.464 4.787 8.846 1.00 59.84 80 LYS A N 1
ATOM 612 C CA . LYS A 1 80 ? -11.833 6.197 8.889 1.00 59.84 80 LYS A CA 1
ATOM 613 C C . LYS A 1 80 ? -12.477 6.406 10.259 1.00 59.84 80 LYS A C 1
ATOM 615 O O . LYS A 1 80 ? -13.692 6.491 10.370 1.00 59.84 80 LYS A O 1
ATOM 620 N N . GLY A 1 81 ? -11.644 6.305 11.294 1.00 51.62 81 GLY A N 1
ATOM 621 C CA . GLY A 1 81 ? -11.978 6.861 12.602 1.00 51.62 81 GLY A CA 1
ATOM 622 C C . GLY A 1 81 ? -11.960 8.375 12.523 1.00 51.62 81 GLY A C 1
ATOM 623 O O . GLY A 1 81 ? -11.075 8.891 11.796 1.00 51.62 81 GLY A O 1
#

InterPro domains:
  IPR027379 Cardiolipin synthase N-terminal [PF13396] (37-79)

pLDDT: mean 71.6, std 10.21, range [51.44, 88.25]

Radius of gyration: 24.03 Å; chains: 1; bounding box: 43×31×72 Å

Secondary structure (DSSP, 8-state):
-------SSSSSSHHHHHHHHHHHHHHHHHHHHHHHHHHHHHHHHHHHS---HHHHHHHHHHHHH-HHHHHHHHHHHS---

Sequence (81 aa):
MGKVVCFSYTSRRKDMDSLFSSVGNVFGGLLSLIWLIIVVWAIVKVAKSGASTLAKIIWIIALIIFPLIGLIAWLLFGPKG

Foldseek 3Di:
DDDDPPPPPPPVPVVVVVVCVVVVPVCVPVVVVVLVVLLVVLLVVLVPDPPDPVLSVVLVVLCVVPVVVSSVCCVVPNPPD